Protein AF-A0A8J4VBP4-F1 (afdb_monomer)

Mean predicted aligned error: 12.18 Å

Nearest PDB structures (foldseek):
  6o6i-assembly1_A  TM=4.814E-01  e=1.645E+00  Rattus norvegicus
  7f6j-assembly1_C  TM=4.534E-01  e=3.653E+00  Homo sapiens
  7vw1-assembly1_B  TM=5.406E-01  e=9.171E+00  Escherichia coli

Secondary structure (DSSP, 8-state):
--------------------------PPPPPTTHHHHHHHHHHH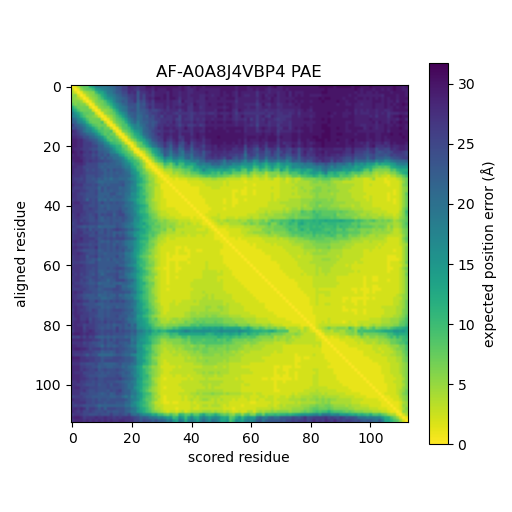HHS-TTTTHHHHHHHHHHHHHHHHHHHHHHHHHHHTTS---HHHHHHHHHHHHHHHHHHTSPPPPP---

Organism: NCBI:txid133409

Structure (mmCIF, N/CA/C/O backbone):
data_AF-A0A8J4VBP4-F1
#
_entry.id   AF-A0A8J4VBP4-F1
#
loop_
_atom_site.group_PDB
_atom_site.id
_atom_site.type_symbol
_atom_site.label_atom_id
_atom_site.label_alt_id
_atom_site.label_comp_id
_atom_site.label_asym_id
_atom_site.label_entity_id
_atom_site.label_seq_id
_atom_site.pdbx_PDB_ins_code
_atom_site.Cartn_x
_atom_site.Cartn_y
_atom_site.Cartn_z
_atom_site.occupancy
_atom_site.B_iso_or_equiv
_atom_site.auth_seq_id
_atom_site.auth_comp_id
_atom_site.auth_asym_id
_atom_site.auth_atom_id
_atom_site.pdbx_PDB_model_num
ATOM 1 N N . MET A 1 1 ? 46.579 0.559 23.872 1.00 40.12 1 MET A N 1
ATOM 2 C CA . MET A 1 1 ? 45.613 1.150 22.922 1.00 40.12 1 MET A CA 1
ATOM 3 C C . MET A 1 1 ? 44.616 0.046 22.598 1.00 40.12 1 MET A C 1
ATOM 5 O O . MET A 1 1 ? 45.032 -0.956 22.042 1.00 40.12 1 MET A O 1
ATOM 9 N N . SER A 1 2 ? 43.481 -0.012 23.304 1.00 39.66 2 SER A N 1
ATOM 10 C CA . SER A 1 2 ? 42.187 0.579 22.886 1.00 39.66 2 SER A CA 1
ATOM 11 C C . SER A 1 2 ? 41.708 -0.042 21.564 1.00 39.66 2 SER A C 1
ATOM 13 O O . SER A 1 2 ? 42.413 0.087 20.577 1.00 39.66 2 SER A O 1
ATOM 15 N N . GLY A 1 3 ? 40.566 -0.714 21.434 1.00 36.44 3 GLY A N 1
ATOM 16 C CA . GLY A 1 3 ? 39.429 -0.923 22.323 1.00 36.44 3 GLY A CA 1
ATOM 17 C C . GLY A 1 3 ? 38.464 -1.953 21.705 1.00 36.44 3 GLY A C 1
ATOM 18 O O . GLY A 1 3 ? 38.641 -2.404 20.579 1.00 36.44 3 GLY A O 1
ATOM 19 N N . THR A 1 4 ? 37.479 -2.340 22.504 1.00 47.00 4 THR A N 1
ATOM 20 C CA . THR A 1 4 ? 36.442 -3.372 22.335 1.00 47.00 4 THR A CA 1
ATOM 21 C C . THR A 1 4 ? 35.445 -3.154 21.195 1.00 47.00 4 THR A C 1
ATOM 23 O O . THR A 1 4 ? 35.091 -2.012 20.925 1.00 47.00 4 THR A O 1
ATOM 26 N N . LEU A 1 5 ? 34.835 -4.247 20.706 1.00 45.31 5 LEU A N 1
ATOM 27 C CA . LEU A 1 5 ? 33.385 -4.316 20.448 1.00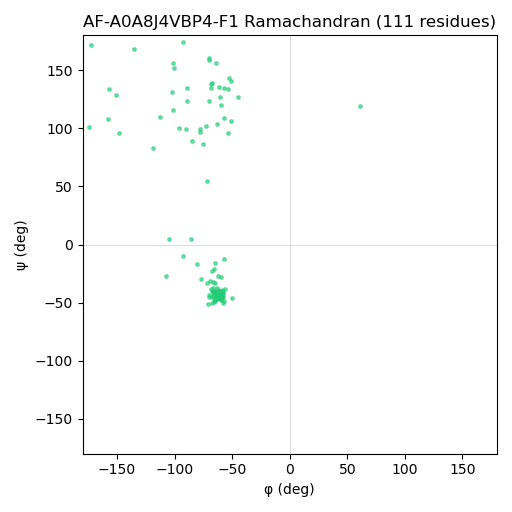 45.31 5 LEU A CA 1
ATOM 28 C C . LEU A 1 5 ? 32.882 -5.773 20.435 1.00 45.31 5 LEU A C 1
ATOM 30 O O . LEU A 1 5 ? 33.148 -6.549 19.522 1.00 45.31 5 LEU A O 1
ATOM 34 N N . ASN A 1 6 ? 32.142 -6.113 21.494 1.00 43.00 6 ASN A N 1
ATOM 35 C CA . ASN A 1 6 ? 31.252 -7.267 21.599 1.00 43.00 6 ASN A CA 1
ATOM 36 C C . ASN A 1 6 ? 30.049 -7.088 20.660 1.00 43.00 6 ASN A C 1
ATOM 38 O O . ASN A 1 6 ? 29.437 -6.023 20.641 1.00 43.00 6 ASN A O 1
ATOM 42 N N . THR A 1 7 ? 29.623 -8.152 19.983 1.00 43.28 7 THR A N 1
ATOM 43 C CA . THR A 1 7 ? 28.216 -8.357 19.601 1.00 43.28 7 THR A CA 1
ATOM 44 C C . THR A 1 7 ? 27.951 -9.857 19.590 1.00 43.28 7 THR A C 1
ATOM 46 O O . THR A 1 7 ? 28.254 -10.570 18.637 1.00 43.28 7 THR A O 1
ATOM 49 N N . THR A 1 8 ? 27.417 -10.346 20.704 1.00 41.50 8 THR A N 1
ATOM 50 C CA . THR A 1 8 ? 26.852 -11.684 20.849 1.00 41.50 8 THR A CA 1
ATOM 51 C C . THR A 1 8 ? 25.463 -11.706 20.212 1.00 41.50 8 THR A C 1
ATOM 53 O O . THR A 1 8 ? 24.479 -11.276 20.805 1.00 41.50 8 THR A O 1
ATOM 56 N N . GLY A 1 9 ? 25.370 -12.221 18.987 1.00 38.03 9 GLY A N 1
ATOM 57 C CA . GLY A 1 9 ? 24.105 -12.665 18.404 1.00 38.03 9 GLY A CA 1
ATOM 58 C C . GLY A 1 9 ? 23.815 -14.097 18.843 1.00 38.03 9 GLY A C 1
ATOM 59 O O . GLY A 1 9 ? 24.235 -15.040 18.179 1.00 38.03 9 GLY A O 1
ATOM 60 N N . ILE A 1 10 ? 23.127 -14.272 19.973 1.00 37.19 10 ILE A N 1
ATOM 61 C CA . ILE A 1 10 ? 22.644 -15.585 20.420 1.00 37.19 10 ILE A CA 1
ATOM 62 C C . ILE A 1 10 ? 21.384 -15.921 19.611 1.00 37.19 10 ILE A C 1
ATOM 64 O O . ILE A 1 10 ? 20.286 -15.497 19.961 1.00 37.19 10 ILE A O 1
ATOM 68 N N . TYR A 1 11 ? 21.529 -16.693 18.533 1.00 40.72 11 TYR A N 1
ATOM 69 C CA . TYR A 1 11 ? 20.415 -17.459 17.973 1.00 40.72 11 TYR A CA 1
ATOM 70 C C . TYR A 1 11 ? 20.410 -18.826 18.643 1.00 40.72 11 TYR A C 1
ATOM 72 O O . TYR A 1 11 ? 21.183 -19.718 18.300 1.00 40.72 11 TYR A O 1
ATOM 80 N N . ASN A 1 12 ? 19.543 -18.969 19.639 1.00 40.94 12 ASN A N 1
ATOM 81 C CA . ASN A 1 12 ? 19.318 -20.230 20.321 1.00 40.94 12 ASN A CA 1
ATOM 82 C C . ASN A 1 12 ? 18.529 -21.149 19.373 1.00 40.94 12 ASN A C 1
ATOM 84 O O . ASN A 1 12 ? 17.333 -20.960 19.171 1.00 40.94 12 ASN A O 1
ATOM 88 N N . SER A 1 13 ? 19.220 -22.093 18.736 1.00 42.09 13 SER A N 1
ATOM 89 C CA . SER A 1 13 ? 18.624 -23.119 1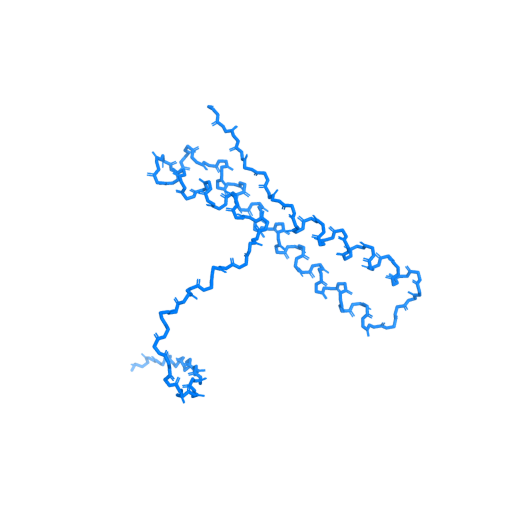7.875 1.00 42.09 13 SER A CA 1
ATOM 90 C C . SER A 1 13 ? 18.931 -24.483 18.472 1.00 42.09 13 SER A C 1
ATOM 92 O O . SER A 1 13 ? 19.886 -25.139 18.074 1.00 42.09 13 SER A O 1
ATOM 94 N N . ASN A 1 14 ? 18.121 -24.899 19.442 1.00 43.22 14 ASN A N 1
ATOM 95 C CA . ASN A 1 14 ? 18.055 -26.292 19.857 1.00 43.22 14 ASN A CA 1
ATOM 96 C C . ASN A 1 14 ? 16.685 -26.837 19.476 1.00 43.22 14 ASN A C 1
ATOM 98 O O . ASN A 1 14 ? 15.689 -26.451 20.076 1.00 43.22 14 ASN A O 1
ATOM 102 N N . SER A 1 15 ? 16.680 -27.720 18.479 1.00 37.03 15 SER A N 1
ATOM 103 C CA . SER A 1 15 ? 15.868 -28.938 18.449 1.00 37.03 15 SER A CA 1
ATOM 104 C C . SER A 1 15 ? 16.254 -29.750 17.213 1.00 37.03 15 SER A C 1
ATOM 106 O O . SER A 1 15 ? 15.833 -29.459 16.095 1.00 37.03 15 SER A O 1
ATOM 108 N N . SER A 1 16 ? 17.070 -30.779 17.437 1.00 47.34 16 SER A N 1
ATOM 109 C CA . SER A 1 16 ? 17.275 -31.889 16.509 1.00 47.34 16 SER A CA 1
ATOM 110 C C . SER A 1 16 ? 16.026 -32.761 16.459 1.00 47.34 16 SER A C 1
ATOM 112 O O . SER A 1 16 ? 15.671 -33.323 17.489 1.00 47.34 16 SER A O 1
ATOM 114 N N . VAL A 1 17 ? 15.447 -32.964 15.273 1.00 41.16 17 VAL A N 1
ATOM 115 C CA . VAL A 1 17 ? 14.946 -34.281 14.844 1.00 41.16 17 VAL A CA 1
ATOM 116 C C . VAL A 1 17 ? 15.030 -34.369 13.314 1.00 41.16 17 VAL A C 1
ATOM 118 O O . VAL A 1 17 ? 14.581 -33.469 12.609 1.00 41.16 17 VAL A O 1
ATOM 121 N N . ASN A 1 18 ? 15.652 -35.445 12.829 1.00 41.28 18 ASN A N 1
ATOM 122 C CA . ASN A 1 18 ? 15.760 -35.843 11.425 1.00 41.28 18 ASN A CA 1
ATOM 123 C C . ASN A 1 18 ? 14.385 -35.999 10.757 1.00 41.28 18 ASN A C 1
ATOM 125 O O . ASN A 1 18 ? 13.552 -36.721 11.295 1.00 41.28 18 ASN A O 1
ATOM 129 N N . ASP A 1 19 ? 14.219 -35.458 9.546 1.00 39.72 19 ASP A N 1
ATOM 130 C CA . ASP A 1 19 ? 13.529 -36.156 8.453 1.00 39.72 19 ASP A CA 1
ATOM 131 C C . ASP A 1 19 ? 13.969 -35.582 7.092 1.00 39.72 19 ASP A C 1
ATOM 133 O O . ASP A 1 19 ? 14.080 -34.366 6.915 1.00 39.72 19 ASP A O 1
ATOM 137 N N . GLY A 1 20 ? 14.279 -36.468 6.143 1.00 44.38 20 GLY A N 1
ATOM 138 C CA . GLY A 1 20 ? 14.893 -36.197 4.837 1.00 44.38 20 GLY A CA 1
ATOM 139 C C . GLY A 1 20 ? 13.976 -35.515 3.820 1.00 44.38 20 GLY A C 1
ATOM 140 O O . GLY A 1 20 ? 13.832 -35.984 2.694 1.00 44.38 20 GLY A O 1
ATOM 141 N N . SER A 1 21 ? 13.391 -34.380 4.184 1.00 48.19 21 SER A N 1
ATOM 142 C CA . SER A 1 21 ? 12.620 -33.531 3.283 1.00 48.19 21 SER A CA 1
ATOM 143 C C . SER A 1 21 ? 13.478 -32.342 2.865 1.00 48.19 21 SER A C 1
ATOM 145 O O . SER A 1 21 ? 13.845 -31.514 3.697 1.00 48.19 21 SER A O 1
ATOM 147 N N . THR A 1 22 ? 13.800 -32.224 1.574 1.00 53.78 22 THR A N 1
ATOM 148 C CA . THR A 1 22 ? 14.386 -30.996 1.013 1.00 53.78 22 THR A CA 1
ATOM 149 C C . THR A 1 22 ? 13.603 -29.799 1.557 1.00 53.78 22 THR A C 1
ATOM 151 O O . THR A 1 22 ? 12.371 -29.802 1.454 1.00 53.78 22 THR A O 1
ATOM 154 N N . PRO A 1 23 ? 14.249 -28.783 2.160 1.00 48.59 23 PRO A N 1
ATOM 155 C CA . PRO A 1 23 ? 13.522 -27.644 2.685 1.00 48.59 23 PRO A CA 1
ATOM 156 C C . 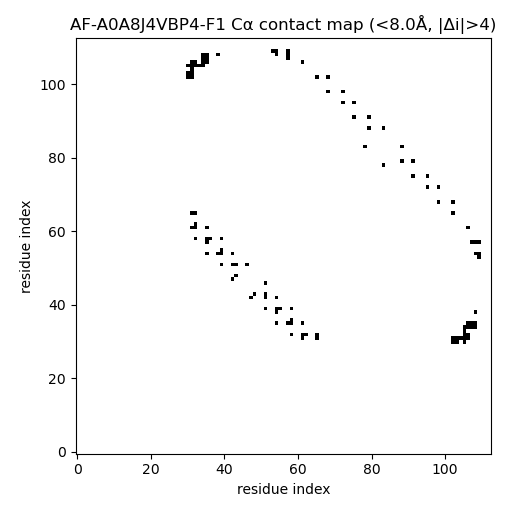PRO A 1 23 ? 12.846 -26.963 1.499 1.00 48.59 23 PRO A C 1
ATOM 158 O O . PRO A 1 23 ? 13.497 -26.269 0.715 1.00 48.59 23 PRO A O 1
ATOM 161 N N . LYS A 1 24 ? 11.530 -27.174 1.351 1.00 53.53 24 LYS A N 1
ATOM 162 C CA . LYS A 1 24 ? 10.658 -26.294 0.577 1.00 53.53 24 LYS A CA 1
ATOM 163 C C . LYS A 1 24 ? 10.907 -24.915 1.163 1.00 53.53 24 LYS A C 1
ATOM 165 O O . LYS A 1 24 ? 10.364 -24.588 2.217 1.00 53.53 24 LYS A O 1
ATOM 170 N N . ARG A 1 25 ? 11.797 -24.142 0.528 1.00 61.00 25 ARG A N 1
ATOM 171 C CA . ARG A 1 25 ? 12.005 -22.730 0.836 1.00 61.00 25 ARG A CA 1
ATOM 172 C C . ARG A 1 25 ? 10.611 -22.133 0.790 1.00 61.00 25 ARG A C 1
ATOM 174 O O . ARG A 1 25 ? 10.023 -22.070 -0.288 1.00 61.00 25 ARG A O 1
ATOM 181 N N . ARG A 1 26 ? 10.038 -21.822 1.956 1.00 65.88 26 ARG A N 1
ATOM 182 C CA . ARG A 1 26 ? 8.744 -21.152 2.028 1.00 65.88 26 ARG A CA 1
ATOM 183 C C . ARG A 1 26 ? 8.945 -19.873 1.235 1.00 65.88 26 ARG A C 1
ATOM 185 O O . ARG A 1 26 ? 9.743 -19.029 1.642 1.00 65.88 26 ARG A O 1
ATOM 192 N N . ALA A 1 27 ? 8.338 -19.796 0.052 1.00 61.97 27 ALA A N 1
ATOM 193 C CA . ALA A 1 27 ? 8.332 -18.552 -0.687 1.00 61.97 27 ALA A CA 1
ATOM 194 C C . ALA A 1 27 ? 7.774 -17.495 0.277 1.00 61.97 27 ALA A C 1
ATOM 196 O O . ALA A 1 27 ? 6.813 -17.801 0.993 1.00 61.97 27 ALA A O 1
ATOM 197 N N . PRO A 1 28 ? 8.409 -16.315 0.381 1.00 65.06 28 PRO A N 1
ATOM 198 C CA . PRO A 1 28 ? 7.863 -15.253 1.208 1.00 65.06 28 PRO A CA 1
ATOM 199 C C . PRO A 1 28 ? 6.409 -15.012 0.800 1.00 65.06 28 PRO A C 1
ATOM 201 O O . PRO A 1 28 ? 6.072 -15.144 -0.380 1.00 65.06 28 PRO A O 1
ATOM 204 N N . GLU A 1 29 ? 5.556 -14.721 1.783 1.00 74.19 29 GLU A N 1
ATOM 205 C CA . GLU A 1 29 ? 4.148 -14.434 1.521 1.00 74.19 29 GLU A CA 1
ATOM 206 C C . GLU A 1 29 ? 4.018 -13.367 0.439 1.00 74.19 29 GLU A C 1
ATOM 208 O O . GLU A 1 29 ? 4.797 -12.408 0.409 1.00 74.19 29 GLU A O 1
ATOM 213 N N . VAL A 1 30 ? 3.035 -13.555 -0.444 1.00 80.38 30 VAL A N 1
ATOM 214 C CA . VAL A 1 30 ? 2.797 -12.619 -1.538 1.00 80.38 30 VAL A CA 1
ATOM 215 C C . VAL A 1 30 ? 2.493 -11.250 -0.943 1.00 80.38 30 VAL A C 1
ATOM 217 O O . VAL A 1 30 ? 1.541 -11.080 -0.184 1.00 80.38 30 VAL A O 1
ATOM 220 N N . THR A 1 31 ? 3.318 -10.269 -1.285 1.00 89.44 31 THR A N 1
ATOM 221 C CA . THR A 1 31 ? 3.166 -8.887 -0.837 1.00 89.44 31 THR A CA 1
ATOM 222 C C . THR A 1 31 ? 2.545 -8.038 -1.938 1.00 89.44 31 THR A C 1
ATOM 224 O O . THR A 1 31 ? 2.721 -8.314 -3.126 1.00 89.44 31 THR A O 1
ATOM 227 N N . MET A 1 32 ? 1.898 -6.933 -1.554 1.00 94.31 32 MET A N 1
ATOM 228 C CA . MET A 1 32 ? 1.400 -5.926 -2.503 1.00 94.31 32 MET A CA 1
ATOM 229 C C . MET A 1 32 ? 2.488 -5.324 -3.411 1.00 94.31 32 MET A C 1
ATOM 231 O O . MET A 1 32 ? 2.164 -4.637 -4.371 1.00 94.31 32 MET A O 1
ATOM 235 N N . CYS A 1 33 ? 3.772 -5.543 -3.109 1.00 95.69 33 CYS A N 1
ATOM 236 C CA . CYS A 1 33 ? 4.900 -5.011 -3.873 1.00 95.69 33 CYS A CA 1
ATOM 237 C C . CYS A 1 33 ? 5.594 -6.052 -4.751 1.00 95.69 33 CYS A C 1
ATOM 239 O O . CYS A 1 33 ? 6.644 -5.747 -5.319 1.00 95.69 33 CYS A O 1
ATOM 241 N N . ASP A 1 34 ? 5.086 -7.282 -4.839 1.00 93.06 34 ASP A N 1
ATOM 242 C CA . ASP A 1 34 ? 5.820 -8.349 -5.515 1.00 93.06 34 ASP A CA 1
ATOM 243 C C . ASP A 1 34 ? 5.947 -8.137 -7.015 1.00 93.06 34 ASP A C 1
ATOM 245 O O . ASP A 1 34 ? 7.028 -8.371 -7.553 1.00 93.06 34 ASP A O 1
ATOM 249 N N . GLU A 1 35 ? 4.906 -7.650 -7.684 1.00 93.88 35 GLU A N 1
ATOM 250 C CA . GLU A 1 35 ? 4.972 -7.430 -9.130 1.00 93.88 35 GLU A CA 1
ATOM 251 C C . GLU A 1 35 ? 5.942 -6.302 -9.488 1.00 93.88 35 GLU A C 1
ATOM 253 O O . GLU A 1 35 ? 6.827 -6.488 -10.324 1.00 93.88 35 GLU A O 1
ATOM 258 N N . VAL A 1 36 ? 5.892 -5.172 -8.775 1.00 94.44 36 VAL A N 1
ATOM 259 C CA . VAL A 1 36 ? 6.849 -4.075 -8.993 1.00 94.44 36 VAL A CA 1
ATOM 260 C C . VAL A 1 36 ? 8.276 -4.464 -8.595 1.00 94.44 36 VAL A C 1
ATOM 262 O O . VAL A 1 36 ? 9.237 -4.065 -9.251 1.00 94.44 36 VAL A O 1
ATOM 265 N N . ARG A 1 37 ? 8.444 -5.321 -7.577 1.00 93.00 37 ARG A N 1
ATOM 266 C CA . ARG A 1 37 ? 9.749 -5.890 -7.213 1.00 93.00 37 ARG A CA 1
ATOM 267 C C . ARG A 1 37 ? 10.287 -6.783 -8.328 1.00 93.00 37 ARG A C 1
ATOM 269 O O . ARG A 1 37 ? 11.440 -6.613 -8.716 1.00 93.00 37 ARG A O 1
ATOM 276 N N . LYS A 1 38 ? 9.478 -7.699 -8.866 1.00 93.38 38 LYS A N 1
ATOM 277 C CA . LYS A 1 38 ? 9.871 -8.557 -9.996 1.00 93.38 38 LYS A CA 1
ATOM 278 C C . LYS A 1 38 ? 10.227 -7.720 -11.224 1.00 93.38 38 LYS A C 1
ATOM 280 O O . LYS A 1 38 ? 11.267 -7.965 -11.826 1.00 93.38 38 LYS A O 1
ATOM 285 N N . ALA A 1 39 ? 9.419 -6.713 -11.553 1.00 92.38 39 ALA A N 1
ATOM 286 C CA . ALA A 1 39 ? 9.690 -5.796 -12.657 1.00 92.38 39 ALA A CA 1
ATOM 287 C C . ALA A 1 39 ? 11.008 -5.035 -12.457 1.00 92.38 39 ALA A C 1
ATOM 289 O O . ALA A 1 39 ? 11.805 -4.940 -13.384 1.00 92.38 39 ALA A O 1
ATOM 290 N N . SER A 1 40 ? 11.280 -4.561 -11.235 1.00 92.62 40 SER A N 1
ATOM 291 C CA . SER A 1 40 ? 12.525 -3.850 -10.921 1.00 92.62 40 SER A CA 1
ATOM 292 C C . SER A 1 40 ? 13.766 -4.722 -11.106 1.00 92.62 40 SER A C 1
ATOM 294 O O . SER A 1 40 ? 14.770 -4.249 -11.631 1.00 92.62 40 SER A O 1
ATOM 296 N N . LEU A 1 41 ? 13.679 -6.004 -10.732 1.00 92.12 41 LEU A N 1
ATOM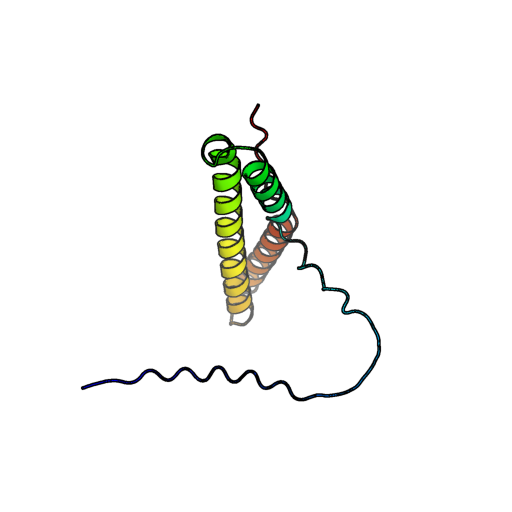 297 C CA . LEU A 1 41 ? 14.763 -6.967 -10.920 1.00 92.12 41 LEU A CA 1
ATOM 298 C C . LEU A 1 41 ? 14.983 -7.246 -12.408 1.00 92.12 41 LEU A C 1
ATOM 300 O O . LEU A 1 41 ? 16.095 -7.080 -12.892 1.00 92.12 41 LEU A O 1
ATOM 304 N N . ARG A 1 42 ? 13.911 -7.561 -13.146 1.00 92.50 42 ARG A N 1
ATOM 305 C CA . ARG A 1 42 ? 13.983 -7.827 -14.592 1.00 92.50 42 ARG A CA 1
ATOM 306 C C . ARG A 1 42 ? 14.534 -6.642 -15.380 1.00 92.50 42 ARG A C 1
ATOM 308 O O . ARG A 1 42 ? 15.340 -6.827 -16.287 1.00 92.50 42 ARG A O 1
ATOM 315 N N . CYS A 1 43 ? 14.112 -5.428 -15.029 1.00 91.06 43 CYS A N 1
ATOM 316 C CA . CYS A 1 43 ? 14.617 -4.229 -15.676 1.00 91.06 43 CYS A CA 1
ATOM 317 C C . CYS A 1 43 ? 16.106 -4.035 -15.371 1.00 91.06 43 CYS A C 1
ATOM 319 O O . CYS A 1 43 ? 16.887 -3.845 -16.294 1.00 91.06 43 CYS A O 1
ATOM 321 N N . GLY A 1 44 ? 16.521 -4.169 -14.106 1.00 91.00 44 GLY A N 1
ATOM 322 C CA . GLY A 1 44 ? 17.929 -4.030 -13.719 1.00 91.00 44 GLY A CA 1
ATOM 323 C C . GLY A 1 44 ? 18.861 -5.108 -14.288 1.00 91.00 44 GLY A C 1
ATOM 324 O O . GLY A 1 44 ? 20.064 -4.879 -14.360 1.00 91.00 44 GLY A O 1
ATOM 325 N N . GLU A 1 45 ? 18.325 -6.262 -14.691 1.00 92.25 45 GLU A N 1
ATOM 326 C CA . GLU A 1 45 ? 19.063 -7.307 -15.415 1.00 92.25 45 GLU A CA 1
ATOM 327 C C . GLU A 1 45 ? 19.263 -6.970 -16.901 1.00 92.25 45 GLU A C 1
ATOM 329 O O . GLU A 1 45 ? 20.247 -7.403 -17.495 1.00 92.25 45 GLU A O 1
ATOM 334 N N . SER A 1 46 ? 18.341 -6.209 -17.500 1.00 90.50 46 SER A N 1
ATOM 335 C CA . SER A 1 46 ? 18.279 -5.991 -18.955 1.00 90.50 46 SER A CA 1
ATOM 336 C C . SER A 1 46 ? 18.717 -4.590 -19.392 1.00 90.50 46 SER A C 1
ATOM 338 O O . SER A 1 46 ? 19.170 -4.414 -20.519 1.00 90.50 46 SER A O 1
ATOM 340 N N . PHE A 1 47 ? 18.580 -3.590 -18.520 1.00 90.56 47 PHE A N 1
ATOM 341 C CA . PHE A 1 47 ? 18.772 -2.177 -18.841 1.00 90.56 47 PHE A CA 1
ATOM 342 C C . PHE A 1 47 ? 19.590 -1.451 -17.772 1.00 90.56 47 PHE A C 1
ATOM 344 O O . PHE A 1 47 ? 19.839 -1.956 -16.673 1.00 90.56 47 PHE A O 1
ATOM 351 N N . SER A 1 48 ? 20.014 -0.226 -18.090 1.00 89.56 48 SER A N 1
ATOM 352 C CA . SER A 1 48 ? 20.729 0.606 -17.132 1.00 89.56 48 SER A CA 1
ATOM 353 C C . SER A 1 48 ? 19.797 1.083 -16.014 1.00 89.56 48 SER A C 1
ATOM 355 O O . SER A 1 48 ? 18.573 1.147 -16.152 1.00 89.56 48 SER A O 1
ATOM 357 N N . LYS A 1 49 ? 20.379 1.507 -14.885 1.00 86.00 49 LYS A N 1
ATOM 358 C CA . LYS A 1 49 ? 19.581 2.059 -13.782 1.00 86.00 49 LYS A CA 1
ATOM 359 C C . LYS A 1 49 ? 18.766 3.293 -14.179 1.00 86.00 49 LYS A C 1
ATOM 361 O O . LYS A 1 49 ? 17.750 3.559 -13.543 1.00 86.00 49 LYS A O 1
ATOM 366 N N . HIS A 1 50 ? 19.237 4.045 -15.172 1.00 90.19 50 HIS A N 1
ATOM 367 C CA . HIS A 1 50 ? 18.561 5.242 -15.653 1.00 90.19 50 HIS A CA 1
ATOM 368 C C . HIS A 1 50 ? 17.264 4.880 -16.385 1.00 90.19 50 HIS A C 1
ATOM 370 O O . HIS A 1 50 ? 16.227 5.481 -16.119 1.00 90.19 50 HIS A O 1
ATOM 376 N N . ASP A 1 51 ? 17.302 3.849 -17.224 1.00 88.56 51 ASP A N 1
ATOM 377 C CA . ASP A 1 51 ? 16.144 3.393 -18.005 1.00 88.56 51 ASP A CA 1
ATOM 378 C C . ASP A 1 51 ? 15.081 2.755 -17.096 1.00 88.56 51 ASP A C 1
ATOM 380 O O . ASP A 1 51 ? 13.882 2.899 -17.302 1.00 88.56 51 ASP A O 1
ATOM 384 N N . CYS A 1 52 ? 15.514 2.125 -16.002 1.00 92.12 52 CYS A N 1
ATOM 385 C CA . CYS A 1 52 ? 14.630 1.511 -15.010 1.00 92.12 52 CYS A CA 1
ATOM 386 C C . CYS A 1 52 ? 14.113 2.466 -13.928 1.00 92.12 52 CYS A C 1
ATOM 388 O O . CYS A 1 52 ? 13.455 2.012 -12.983 1.00 92.12 52 CYS A O 1
ATOM 390 N N . LYS A 1 53 ? 14.420 3.769 -14.016 1.00 93.00 53 LYS A N 1
ATOM 391 C CA . LYS A 1 53 ? 14.173 4.744 -12.942 1.00 93.00 53 LYS A CA 1
ATOM 392 C C . LYS A 1 53 ? 12.744 4.681 -12.413 1.00 93.00 53 LYS A C 1
ATOM 394 O O . LYS A 1 53 ? 12.536 4.617 -11.206 1.00 93.00 53 LYS A O 1
ATOM 399 N N . LEU A 1 54 ? 11.757 4.630 -13.299 1.00 93.19 54 LEU A N 1
ATOM 400 C CA . LEU A 1 54 ? 10.353 4.678 -12.893 1.00 93.19 54 LEU A CA 1
ATOM 401 C C . LEU A 1 54 ? 9.878 3.403 -12.216 1.00 93.19 54 LEU A C 1
ATOM 403 O O . LEU A 1 54 ? 9.079 3.462 -11.282 1.00 93.19 54 LEU A O 1
ATOM 407 N N . ILE A 1 55 ? 10.415 2.256 -12.624 1.00 94.00 55 ILE A N 1
ATOM 408 C CA . ILE A 1 55 ? 10.139 0.985 -11.959 1.00 94.00 55 ILE A CA 1
ATOM 409 C C . ILE A 1 55 ? 10.774 0.986 -10.559 1.00 94.00 55 ILE A C 1
ATOM 411 O O . ILE A 1 55 ? 10.148 0.527 -9.601 1.00 94.00 55 ILE A O 1
ATOM 415 N N . PHE A 1 56 ? 11.974 1.553 -10.395 1.00 93.75 56 PHE A N 1
ATOM 416 C CA . PHE A 1 56 ? 12.596 1.715 -9.075 1.00 93.75 56 PHE A CA 1
ATOM 417 C C . PHE A 1 56 ? 11.851 2.704 -8.178 1.00 93.75 56 PHE A C 1
ATOM 419 O O . PHE A 1 56 ? 11.653 2.428 -6.989 1.00 93.75 56 PHE A O 1
ATOM 426 N N . ASP A 1 57 ? 11.382 3.816 -8.737 1.00 94.62 57 ASP A N 1
ATOM 427 C CA . ASP A 1 57 ? 10.563 4.788 -8.018 1.00 94.62 57 ASP A CA 1
ATOM 428 C C . ASP A 1 57 ? 9.238 4.153 -7.576 1.00 94.62 57 ASP A C 1
ATOM 430 O O . ASP A 1 57 ? 8.832 4.303 -6.422 1.00 94.62 57 ASP A O 1
ATOM 434 N N . ALA A 1 58 ? 8.587 3.376 -8.446 1.00 95.12 58 ALA A N 1
ATOM 435 C CA . ALA A 1 58 ? 7.375 2.634 -8.110 1.00 95.12 58 ALA A CA 1
ATOM 436 C C . ALA A 1 58 ? 7.627 1.573 -7.026 1.00 95.12 58 ALA A C 1
ATOM 438 O O . ALA A 1 58 ? 6.850 1.469 -6.075 1.00 95.12 58 ALA A O 1
ATOM 439 N N . ALA A 1 59 ? 8.737 0.832 -7.100 1.00 94.62 59 ALA A N 1
ATOM 440 C CA . ALA A 1 59 ? 9.110 -0.140 -6.073 1.00 94.62 59 ALA A CA 1
ATOM 441 C C . ALA A 1 59 ? 9.338 0.533 -4.710 1.00 94.62 59 ALA A C 1
ATOM 443 O O . ALA A 1 59 ? 8.904 0.014 -3.677 1.00 94.62 59 ALA A O 1
ATOM 444 N N . THR A 1 60 ? 9.974 1.705 -4.7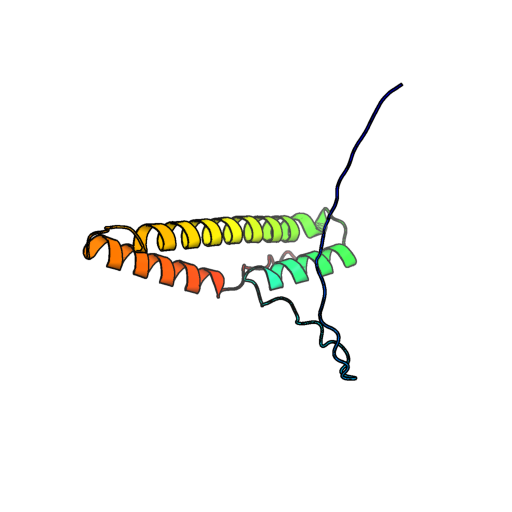05 1.00 95.31 60 THR A N 1
ATOM 445 C CA . THR A 1 60 ? 10.203 2.506 -3.495 1.00 95.31 60 THR A CA 1
ATOM 446 C C . THR A 1 60 ? 8.885 3.012 -2.918 1.00 95.31 60 THR A C 1
ATOM 448 O O . THR A 1 60 ? 8.607 2.787 -1.739 1.00 95.31 60 THR A O 1
ATOM 451 N N . LYS A 1 61 ? 8.022 3.605 -3.753 1.00 96.31 61 LYS A N 1
ATOM 452 C CA . LYS A 1 61 ? 6.689 4.075 -3.347 1.00 96.31 61 LYS A CA 1
ATOM 453 C C . LYS A 1 61 ? 5.833 2.946 -2.781 1.00 96.31 61 LYS A C 1
ATOM 455 O O . LYS A 1 61 ? 5.173 3.150 -1.762 1.00 96.31 61 LYS A O 1
ATOM 460 N N . CYS A 1 62 ? 5.882 1.757 -3.381 1.00 96.44 62 CYS A N 1
ATOM 461 C CA . CYS A 1 62 ? 5.169 0.600 -2.856 1.00 96.44 62 CYS A CA 1
ATOM 462 C C . CYS A 1 62 ? 5.637 0.228 -1.447 1.00 96.44 62 CYS A C 1
ATOM 464 O O . CYS A 1 62 ? 4.810 0.047 -0.556 1.00 96.44 62 CYS A O 1
ATOM 466 N N . ARG A 1 63 ? 6.957 0.160 -1.214 1.00 94.50 63 ARG A N 1
ATOM 467 C CA . ARG A 1 63 ? 7.505 -0.145 0.119 1.00 94.50 63 ARG A CA 1
ATOM 468 C C . ARG A 1 63 ? 7.066 0.888 1.149 1.00 94.50 63 ARG A C 1
ATOM 470 O O . ARG A 1 63 ? 6.592 0.505 2.210 1.00 94.50 63 ARG A O 1
ATOM 477 N N . THR A 1 64 ? 7.168 2.176 0.820 1.00 96.50 64 THR A N 1
ATOM 478 C CA . THR A 1 64 ? 6.727 3.256 1.711 1.00 96.50 64 THR A CA 1
ATOM 479 C C . THR A 1 64 ? 5.238 3.155 2.032 1.00 96.50 64 THR A C 1
ATOM 481 O O . THR A 1 64 ? 4.857 3.312 3.189 1.00 96.50 64 THR A O 1
ATOM 484 N N . LEU A 1 65 ? 4.391 2.876 1.037 1.00 96.12 65 LEU A N 1
ATOM 485 C CA . LEU A 1 65 ? 2.956 2.691 1.252 1.00 96.12 65 LEU A CA 1
ATOM 486 C C . LEU A 1 65 ? 2.680 1.485 2.154 1.00 96.12 65 LEU A C 1
A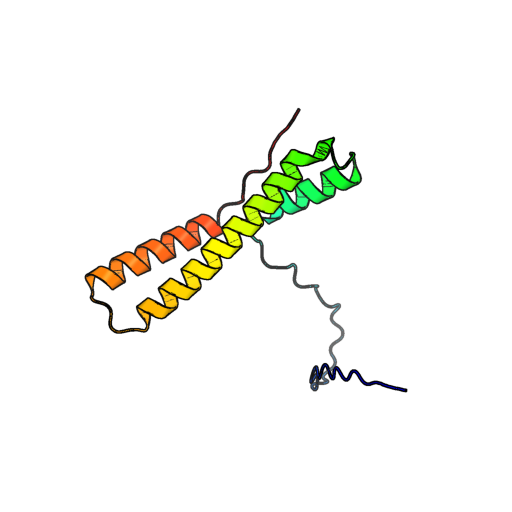TOM 488 O O . LEU A 1 65 ? 1.926 1.610 3.114 1.00 96.12 65 LEU A O 1
ATOM 492 N N . LYS A 1 66 ? 3.323 0.345 1.886 1.00 95.00 66 LYS A N 1
ATOM 493 C CA . LYS A 1 66 ? 3.181 -0.862 2.701 1.00 95.00 66 LYS A CA 1
ATOM 494 C C . LYS A 1 66 ? 3.545 -0.589 4.162 1.00 95.00 66 LYS A C 1
ATOM 496 O O . LYS A 1 66 ? 2.755 -0.913 5.039 1.00 95.00 66 LYS A O 1
ATOM 501 N N . THR A 1 67 ? 4.689 0.048 4.417 1.00 95.69 67 THR A N 1
ATOM 502 C CA . THR A 1 67 ? 5.118 0.397 5.780 1.00 95.69 67 THR A CA 1
ATOM 503 C C . THR A 1 67 ? 4.089 1.280 6.483 1.00 95.69 67 THR A C 1
ATOM 505 O O . THR A 1 67 ? 3.712 0.977 7.608 1.00 95.69 67 THR A O 1
ATOM 508 N N . LYS A 1 68 ? 3.564 2.311 5.806 1.00 96.94 68 LYS A N 1
ATOM 509 C CA . LYS A 1 68 ? 2.518 3.177 6.375 1.00 96.94 68 LYS A CA 1
ATOM 510 C C . LYS A 1 68 ? 1.253 2.397 6.735 1.00 96.94 68 LYS A C 1
ATOM 512 O O . LYS A 1 68 ? 0.698 2.603 7.807 1.00 96.94 68 LYS A O 1
ATOM 517 N N . LEU A 1 69 ? 0.812 1.494 5.859 1.00 96.69 69 LEU A N 1
ATOM 518 C CA . LEU A 1 69 ? -0.358 0.649 6.109 1.00 96.69 69 LEU A CA 1
ATOM 519 C C . LEU A 1 69 ? -0.120 -0.338 7.263 1.00 96.69 69 LEU A C 1
ATOM 521 O O . LEU A 1 69 ? -1.032 -0.579 8.048 1.00 96.69 69 LEU A O 1
ATOM 525 N N . ASP A 1 70 ? 1.089 -0.890 7.386 1.00 95.75 70 ASP A N 1
ATOM 526 C CA . ASP A 1 70 ? 1.472 -1.784 8.484 1.00 95.75 70 ASP A CA 1
ATOM 527 C C . ASP A 1 70 ? 1.504 -1.033 9.833 1.00 95.75 70 ASP A C 1
ATOM 529 O O . ASP A 1 70 ? 0.962 -1.519 10.828 1.00 95.75 70 ASP A O 1
ATOM 533 N N . GLU A 1 71 ? 2.082 0.171 9.870 1.00 96.88 71 GLU A N 1
ATOM 534 C CA . GLU A 1 71 ? 2.106 1.047 11.052 1.00 96.88 71 GLU A CA 1
ATOM 535 C C . GLU A 1 71 ? 0.697 1.487 11.470 1.00 96.88 71 GLU A C 1
ATOM 537 O O . GLU A 1 71 ? 0.349 1.456 12.657 1.00 96.88 71 GLU A O 1
ATOM 542 N N . GLU A 1 72 ? -0.140 1.852 10.498 1.00 97.00 72 GLU A N 1
ATOM 543 C CA . GLU A 1 72 ? -1.535 2.216 10.731 1.00 97.00 72 GLU A CA 1
ATOM 544 C C . GLU A 1 72 ? -2.338 1.017 11.261 1.00 97.00 72 GLU A C 1
ATOM 546 O O . GLU A 1 72 ? -3.058 1.145 12.251 1.00 97.00 72 GLU A O 1
ATOM 551 N N . GLU A 1 73 ? -2.161 -0.176 10.683 1.00 96.56 73 GLU A N 1
ATOM 552 C CA . GLU A 1 73 ? -2.805 -1.410 11.146 1.00 96.56 73 GLU A CA 1
ATOM 553 C C . GLU A 1 73 ? -2.441 -1.731 12.604 1.00 96.56 73 GLU A C 1
ATOM 555 O O . GLU A 1 73 ? -3.317 -2.075 13.405 1.00 96.56 73 GLU A O 1
ATOM 560 N N . VAL A 1 74 ? -1.162 -1.605 12.972 1.00 97.06 74 VAL A N 1
ATOM 561 C CA . VAL A 1 74 ? -0.696 -1.798 14.356 1.00 97.06 74 VAL A CA 1
ATOM 562 C C . VAL A 1 74 ? -1.328 -0.770 15.294 1.00 97.06 74 VAL A C 1
ATOM 564 O O . VAL A 1 74 ? -1.794 -1.129 16.379 1.00 97.06 74 VAL A O 1
ATOM 567 N N . THR A 1 75 ? -1.385 0.489 14.864 1.00 96.44 75 THR A N 1
ATOM 568 C CA . THR A 1 75 ? -1.953 1.601 15.634 1.00 96.44 75 THR A CA 1
ATOM 569 C C . THR A 1 75 ? -3.448 1.403 15.877 1.00 96.44 75 THR A C 1
ATOM 571 O O . THR A 1 75 ? -3.905 1.473 17.017 1.00 96.44 75 THR A O 1
ATOM 574 N N . ILE A 1 76 ? -4.215 1.045 14.845 1.00 95.81 76 ILE A N 1
ATOM 575 C CA . ILE A 1 76 ? -5.650 0.772 14.979 1.00 95.81 76 ILE A CA 1
ATOM 576 C C . ILE A 1 76 ? -5.900 -0.433 15.893 1.00 95.81 76 ILE A C 1
ATOM 578 O O . ILE A 1 76 ? -6.742 -0.367 16.788 1.00 95.81 76 ILE A O 1
ATOM 582 N N . LYS A 1 77 ? -5.135 -1.523 15.740 1.00 95.38 77 LYS A N 1
ATOM 583 C CA . LYS A 1 77 ? -5.225 -2.690 16.639 1.00 95.38 77 LYS A CA 1
ATOM 584 C C . LYS A 1 77 ? -4.866 -2.355 18.086 1.00 95.38 77 LYS A C 1
ATOM 586 O O . LYS A 1 77 ? -5.287 -3.068 18.996 1.00 95.38 77 LYS A O 1
ATOM 591 N N . LYS A 1 78 ? -4.039 -1.335 18.326 1.00 95.31 78 LYS A N 1
ATOM 592 C CA . LYS A 1 78 ? -3.773 -0.828 19.674 1.00 95.31 78 LYS A CA 1
ATOM 593 C C . LYS A 1 78 ? -5.001 -0.094 20.215 1.00 95.31 78 LYS A C 1
ATOM 595 O O . LYS A 1 78 ? -5.480 -0.488 21.270 1.00 95.31 78 LYS A O 1
ATOM 600 N N . TYR A 1 79 ? -5.561 0.858 19.469 1.00 94.00 79 TYR A N 1
ATOM 601 C CA . TYR A 1 79 ? -6.759 1.595 19.893 1.00 94.00 79 TYR A CA 1
ATOM 602 C C . TYR A 1 79 ? -7.968 0.689 20.144 1.00 94.00 79 TYR A C 1
ATOM 604 O O . TYR A 1 79 ? -8.670 0.867 21.129 1.00 94.00 79 TYR A O 1
ATOM 612 N N . LEU A 1 80 ? -8.171 -0.344 19.323 1.00 93.19 80 LEU A N 1
ATOM 613 C CA . LEU A 1 80 ? -9.246 -1.324 19.530 1.00 93.19 80 LEU A CA 1
ATOM 614 C C . LEU A 1 80 ? -9.099 -2.164 20.813 1.00 93.19 80 LEU A C 1
ATOM 616 O O . LEU A 1 80 ? -10.057 -2.819 21.214 1.00 93.19 80 LEU A O 1
ATOM 620 N N . ARG A 1 81 ? -7.913 -2.186 21.436 1.00 92.81 81 ARG A N 1
ATOM 621 C CA . ARG A 1 81 ? -7.669 -2.837 22.735 1.00 92.81 81 ARG A CA 1
ATOM 622 C C . ARG A 1 81 ? -7.838 -1.885 23.922 1.00 92.81 81 ARG A C 1
ATOM 624 O O . ARG A 1 81 ? -7.812 -2.343 25.060 1.00 92.81 81 ARG A O 1
ATOM 631 N N . GLU A 1 82 ? -7.970 -0.587 23.667 1.00 91.69 82 GLU A N 1
ATOM 632 C CA . GLU A 1 82 ? -8.207 0.441 24.679 1.00 91.69 82 GLU A CA 1
ATOM 633 C C . GLU A 1 82 ? -9.720 0.693 24.843 1.00 91.69 82 GLU A C 1
ATOM 635 O O . GLU A 1 82 ? -10.545 0.142 24.112 1.00 91.69 82 GLU A O 1
ATOM 640 N N . ASN A 1 83 ? -10.103 1.522 25.819 1.00 86.94 83 ASN A N 1
ATOM 641 C CA . ASN A 1 83 ? -11.501 1.912 26.015 1.00 86.94 83 ASN A CA 1
ATOM 642 C C . ASN A 1 83 ? -11.918 2.939 24.951 1.00 86.94 83 ASN A C 1
ATOM 644 O O . ASN A 1 83 ? -11.820 4.146 25.167 1.00 86.94 83 ASN A O 1
ATOM 648 N N . VAL A 1 84 ? -12.366 2.443 23.799 1.00 91.94 84 VAL A N 1
ATOM 649 C CA . VAL A 1 84 ? -12.963 3.233 22.713 1.00 91.94 84 VAL A CA 1
ATOM 650 C C . VAL A 1 84 ? -14.487 3.131 22.743 1.00 91.94 84 VAL A C 1
ATOM 652 O O . VAL A 1 84 ? -15.043 2.127 23.184 1.00 91.94 84 VAL A O 1
ATOM 655 N N . THR A 1 85 ? -15.178 4.165 22.265 1.00 94.19 85 THR A N 1
ATOM 656 C CA . THR A 1 85 ? -16.643 4.130 22.132 1.00 94.19 85 THR A CA 1
ATOM 657 C C . THR A 1 85 ? -17.072 3.172 21.018 1.00 94.19 85 THR A C 1
ATOM 659 O O . THR A 1 85 ? -16.307 2.903 20.089 1.00 94.19 85 THR A O 1
ATOM 662 N N . ASP A 1 86 ? -18.321 2.702 21.047 1.00 92.50 86 ASP A N 1
ATOM 663 C CA . ASP A 1 86 ? -18.853 1.811 20.002 1.00 92.50 86 ASP A CA 1
ATOM 664 C C . ASP A 1 86 ? -18.745 2.428 18.599 1.00 92.50 86 ASP A C 1
ATOM 666 O O . ASP A 1 86 ? -18.383 1.758 17.631 1.00 92.50 86 ASP A O 1
ATOM 670 N N . GLN A 1 87 ? -18.972 3.739 18.485 1.00 93.31 87 GLN A N 1
ATOM 671 C CA . GLN A 1 87 ? -18.835 4.458 17.219 1.00 93.31 87 GLN A CA 1
ATOM 672 C C . GLN A 1 87 ? -17.375 4.509 16.733 1.00 93.31 87 GLN A C 1
ATOM 674 O O . GLN A 1 87 ? -17.103 4.338 15.539 1.00 93.31 87 GLN A O 1
ATOM 679 N N . GLN A 1 88 ? -16.418 4.710 17.646 1.00 93.88 88 GLN A N 1
ATOM 680 C CA . GLN A 1 88 ? -14.990 4.660 17.321 1.00 93.88 88 GLN A CA 1
ATOM 681 C C . GLN A 1 88 ? -14.580 3.253 16.886 1.00 93.88 88 GLN A C 1
ATOM 683 O O . GLN A 1 88 ? -13.855 3.109 15.904 1.00 93.88 88 GLN A O 1
ATOM 688 N N . LYS A 1 89 ? -15.095 2.218 17.556 1.00 94.88 89 LYS A N 1
ATOM 689 C CA . LYS A 1 89 ? -14.835 0.820 17.214 1.00 94.88 89 LYS A CA 1
ATOM 690 C C . LYS A 1 89 ? -15.257 0.494 15.780 1.00 94.88 89 LYS A C 1
ATOM 692 O O . LYS A 1 89 ? -14.429 0.006 15.016 1.00 94.88 89 LYS A O 1
ATOM 697 N N . VAL A 1 90 ? -16.483 0.847 15.382 1.00 96.00 90 VAL A N 1
ATOM 698 C CA . VAL A 1 90 ? -16.976 0.637 14.004 1.00 96.00 90 VAL A CA 1
ATOM 699 C C . VAL A 1 90 ? -16.087 1.347 12.977 1.00 96.00 90 VAL A C 1
ATOM 701 O O . VAL A 1 90 ? -15.739 0.775 11.942 1.00 96.00 90 VAL A O 1
ATOM 704 N N . THR A 1 91 ? -15.674 2.581 13.273 1.00 96.50 91 THR A N 1
ATOM 705 C CA . THR A 1 91 ? -14.807 3.372 12.384 1.00 96.50 91 THR A CA 1
ATOM 706 C C . THR A 1 91 ? -13.431 2.717 12.216 1.00 96.50 91 THR A C 1
ATOM 708 O O . THR A 1 91 ? -12.940 2.556 11.098 1.00 96.50 91 THR A O 1
ATOM 711 N N . LEU A 1 92 ? -12.825 2.285 13.322 1.00 96.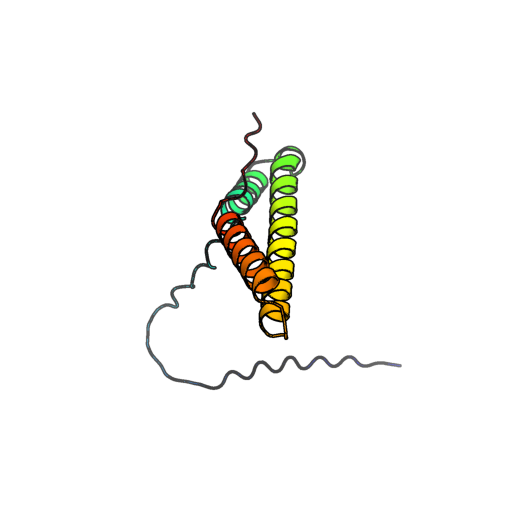69 92 LEU A N 1
ATOM 712 C CA . LEU A 1 92 ? -11.522 1.620 13.348 1.00 96.69 92 LEU A CA 1
ATOM 713 C C . LEU A 1 92 ? -11.557 0.251 12.644 1.00 96.69 92 LEU A C 1
ATOM 715 O O . LEU A 1 92 ? -10.651 -0.076 11.878 1.00 96.69 92 LEU A O 1
ATOM 719 N N . GLU A 1 93 ? -12.614 -0.537 12.847 1.00 96.06 93 GLU A N 1
ATOM 720 C CA . GLU A 1 93 ? -12.815 -1.819 12.159 1.00 96.06 93 GLU A CA 1
ATOM 721 C C . GLU A 1 93 ? -13.018 -1.639 10.649 1.00 96.06 93 GLU A C 1
ATOM 723 O O . GLU A 1 93 ? -12.439 -2.384 9.851 1.00 96.06 93 GLU A O 1
ATOM 728 N N . THR A 1 94 ? -13.765 -0.607 10.246 1.00 97.62 94 THR A N 1
ATOM 729 C CA . THR A 1 94 ? -13.932 -0.236 8.833 1.00 97.62 94 THR A CA 1
ATOM 730 C C . THR A 1 94 ? -12.582 0.097 8.208 1.00 97.62 94 THR A C 1
ATOM 732 O O . THR A 1 94 ? -12.220 -0.467 7.172 1.00 97.62 94 THR A O 1
ATOM 735 N N . ARG A 1 95 ? -11.776 0.926 8.882 1.00 97.31 95 ARG A N 1
ATOM 736 C CA . ARG A 1 95 ? -10.447 1.297 8.396 1.00 97.31 95 ARG A CA 1
ATOM 737 C C . ARG A 1 95 ? -9.493 0.101 8.307 1.00 97.31 95 ARG A C 1
ATOM 739 O O . ARG A 1 95 ? -8.746 -0.014 7.337 1.00 97.31 95 ARG A O 1
ATOM 746 N N . LEU A 1 96 ? -9.548 -0.839 9.253 1.00 96.94 96 LEU A N 1
ATOM 747 C CA . LEU A 1 96 ? -8.791 -2.095 9.153 1.00 96.94 96 LEU A CA 1
ATOM 748 C C . LEU A 1 96 ? -9.175 -2.911 7.918 1.00 96.94 96 LEU A C 1
ATOM 750 O O . LEU A 1 96 ? -8.301 -3.503 7.281 1.00 96.94 96 LEU A O 1
ATOM 754 N N . ASN A 1 97 ? -10.462 -2.961 7.576 1.00 97.06 97 ASN A N 1
ATOM 755 C CA . ASN A 1 97 ? -10.917 -3.658 6.378 1.00 97.06 97 ASN A CA 1
ATOM 756 C C . ASN A 1 97 ? -10.390 -2.977 5.104 1.00 97.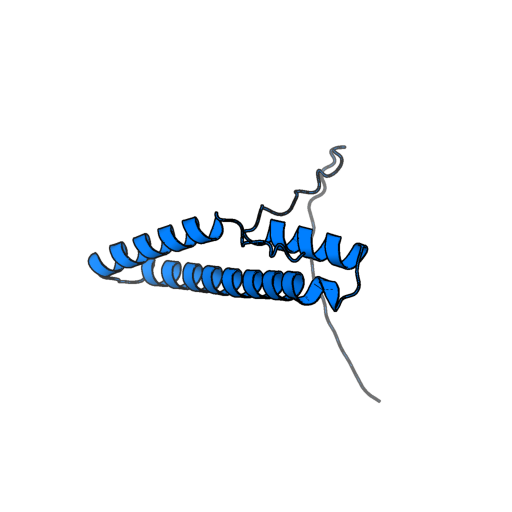06 97 ASN A C 1
ATOM 758 O O . ASN A 1 97 ? -9.870 -3.653 4.218 1.00 97.06 97 ASN A O 1
ATOM 762 N N . GLU A 1 98 ? -10.421 -1.644 5.042 1.00 97.31 98 GLU A N 1
ATOM 763 C CA . GLU A 1 98 ? -9.824 -0.885 3.935 1.00 97.31 98 GLU A CA 1
ATOM 764 C C . GLU A 1 98 ? -8.325 -1.165 3.782 1.00 97.31 98 GLU A C 1
ATOM 766 O O . GLU A 1 98 ? -7.858 -1.413 2.670 1.00 97.31 98 GLU A O 1
ATOM 771 N N . ILE A 1 99 ? -7.566 -1.170 4.885 1.00 96.19 99 ILE A N 1
ATOM 772 C CA . ILE A 1 99 ? -6.130 -1.482 4.869 1.00 96.19 99 ILE A CA 1
ATOM 773 C C . ILE A 1 99 ? -5.893 -2.895 4.324 1.00 96.19 99 ILE A C 1
ATOM 775 O O . ILE A 1 99 ? -5.025 -3.089 3.471 1.00 96.19 99 ILE A O 1
ATOM 779 N N . ARG A 1 100 ? -6.688 -3.884 4.753 1.00 94.75 100 ARG A N 1
ATOM 780 C CA . ARG A 1 100 ? -6.601 -5.260 4.233 1.00 94.75 100 ARG A CA 1
ATOM 781 C C . ARG A 1 100 ? -6.872 -5.319 2.732 1.00 94.75 100 ARG A C 1
ATOM 783 O O . ARG A 1 100 ? -6.106 -5.951 2.011 1.00 94.75 100 ARG A O 1
ATOM 790 N N . GLN A 1 101 ? -7.906 -4.625 2.257 1.00 95.12 101 GLN A N 1
ATOM 791 C CA . GLN A 1 101 ? -8.230 -4.550 0.829 1.00 95.12 101 GLN A CA 1
ATOM 792 C C . GLN A 1 101 ? -7.152 -3.829 0.011 1.00 95.12 101 GLN A C 1
ATOM 794 O O . GLN A 1 101 ? -6.926 -4.168 -1.150 1.00 95.12 101 GLN A O 1
ATOM 799 N N . GLN A 1 102 ? -6.482 -2.827 0.583 1.00 94.38 102 GLN A N 1
ATOM 800 C CA . GLN A 1 102 ? -5.357 -2.160 -0.073 1.00 94.38 102 GLN A CA 1
ATOM 801 C C . GLN A 1 102 ? -4.138 -3.083 -0.155 1.00 94.38 102 GLN A C 1
ATOM 803 O O . GLN A 1 102 ? -3.544 -3.211 -1.222 1.00 94.38 102 GLN A O 1
ATOM 808 N N . LYS A 1 103 ? -3.809 -3.786 0.935 1.00 93.38 103 LYS A N 1
ATOM 809 C CA . LYS A 1 103 ? -2.686 -4.738 0.995 1.00 93.38 103 LYS A CA 1
ATOM 810 C C . LYS A 1 103 ? -2.899 -5.987 0.137 1.00 93.38 103 LYS A C 1
ATOM 812 O O . LYS A 1 103 ? -1.920 -6.625 -0.240 1.00 93.38 103 LYS A O 1
ATOM 817 N N . SER A 1 104 ? -4.143 -6.342 -0.190 1.00 92.62 104 SER A N 1
ATOM 818 C CA . SER A 1 104 ? -4.438 -7.449 -1.108 1.00 92.62 104 SER A CA 1
ATOM 819 C C . SER A 1 104 ? -4.298 -7.071 -2.585 1.00 92.62 104 SER A C 1
ATOM 821 O O . SER A 1 104 ? -4.247 -7.956 -3.437 1.00 92.62 104 SER A O 1
ATOM 823 N N . LYS A 1 105 ? -4.268 -5.775 -2.918 1.00 93.88 105 LYS A N 1
ATOM 824 C CA . LYS A 1 105 ? -4.121 -5.296 -4.298 1.00 93.88 105 LYS A CA 1
ATOM 825 C C . LYS A 1 105 ? -2.641 -5.129 -4.632 1.00 93.88 105 LYS A C 1
ATOM 827 O O . LYS A 1 105 ? -1.886 -4.555 -3.852 1.00 93.88 105 LYS A O 1
ATOM 832 N N . GLN A 1 106 ? -2.230 -5.611 -5.802 1.00 94.06 106 GLN A N 1
ATOM 833 C CA . GLN A 1 106 ? -0.871 -5.392 -6.294 1.00 94.06 106 GLN A CA 1
ATOM 834 C C . GLN A 1 106 ? -0.658 -3.917 -6.633 1.00 94.06 106 GLN A C 1
ATOM 836 O O . GLN A 1 106 ? -1.520 -3.270 -7.231 1.00 94.06 106 GLN A O 1
ATOM 841 N N . TYR A 1 107 ? 0.504 -3.394 -6.255 1.00 95.00 107 TYR A N 1
ATOM 842 C CA . TYR A 1 107 ? 0.924 -2.054 -6.628 1.00 95.00 107 TYR A CA 1
ATOM 843 C C . TYR A 1 107 ? 1.194 -2.007 -8.136 1.00 95.00 107 TYR A C 1
ATOM 845 O O . TYR A 1 107 ? 1.838 -2.921 -8.662 1.00 95.00 107 TYR A O 1
ATOM 853 N N . PRO A 1 108 ? 0.717 -0.968 -8.842 1.00 93.94 108 PRO A N 1
ATOM 854 C CA . PRO A 1 108 ? 0.842 -0.896 -10.290 1.00 93.94 108 PRO A CA 1
ATOM 855 C C . PRO A 1 108 ? 2.310 -0.882 -10.724 1.00 93.94 108 PRO A C 1
ATOM 857 O O . PRO A 1 108 ? 3.139 -0.161 -10.162 1.00 93.94 108 PRO A O 1
ATOM 860 N N . VAL A 1 109 ? 2.617 -1.672 -11.752 1.00 93.12 109 VAL A N 1
ATOM 861 C CA . VAL A 1 109 ? 3.915 -1.652 -12.429 1.00 93.12 109 VAL A CA 1
ATOM 862 C C . VAL A 1 109 ? 3.843 -0.618 -13.553 1.00 93.12 109 VAL A C 1
ATOM 864 O O . VAL A 1 109 ? 2.957 -0.736 -14.401 1.00 93.12 109 VAL A O 1
ATOM 867 N N . PRO A 1 110 ? 4.733 0.388 -13.586 1.00 90.88 110 PRO A N 1
ATOM 868 C CA . PRO A 1 110 ? 4.817 1.298 -14.720 1.00 90.88 110 PRO A CA 1
ATOM 869 C C . PRO A 1 110 ? 5.151 0.522 -15.997 1.00 90.88 110 PRO A C 1
ATOM 871 O O . PRO A 1 110 ? 6.124 -0.231 -16.028 1.00 90.88 110 PRO A O 1
ATOM 874 N N . VAL A 1 111 ? 4.342 0.712 -17.035 1.00 78.00 111 VAL A N 1
ATOM 875 C CA . VAL A 1 111 ? 4.671 0.341 -18.414 1.00 78.00 111 VAL A CA 1
ATOM 876 C C . VAL A 1 111 ? 5.219 1.595 -19.076 1.00 78.00 111 VAL A C 1
ATOM 878 O O . VAL A 1 111 ? 4.454 2.493 -19.411 1.00 78.00 111 VAL A O 1
ATOM 881 N N . GLU A 1 112 ? 6.538 1.688 -19.187 1.00 61.16 112 GLU A N 1
ATOM 882 C CA . GLU A 1 112 ? 7.178 2.702 -20.024 1.00 61.16 112 GLU A CA 1
ATOM 883 C C . GLU A 1 112 ? 7.639 2.038 -21.319 1.00 61.16 112 GLU A C 1
ATOM 885 O O . GLU A 1 112 ? 8.215 0.947 -21.286 1.00 61.16 112 GLU A O 1
ATOM 890 N N . TYR A 1 113 ? 7.294 2.687 -22.431 1.00 46.28 113 TYR A N 1
ATOM 891 C CA . TYR A 1 113 ? 7.653 2.341 -23.803 1.00 46.28 113 TYR A CA 1
ATOM 892 C C . TYR A 1 113 ? 8.778 3.261 -24.264 1.00 46.28 113 TYR A C 1
ATOM 894 O O . TYR A 1 113 ? 8.692 4.467 -23.932 1.00 46.28 113 TYR A O 1
#

Radius of gyration: 21.52 Å; Cα contacts (8 Å, |Δi|>4): 59; chains: 1; bounding box: 64×41×50 Å

Solvent-accessible surface area (backbone atoms only — not comparable to full-atom values): 7088 Å² total; per-residue (Å²): 133,86,83,90,84,88,81,87,81,82,78,86,82,87,80,92,77,92,71,98,62,80,80,74,73,74,71,75,76,92,53,30,45,48,64,19,45,52,50,35,51,55,35,59,74,75,46,53,72,76,80,32,41,63,34,48,50,43,35,49,52,38,51,56,51,50,52,50,50,52,54,48,49,54,50,46,59,49,51,73,72,48,98,61,53,74,71,54,46,54,53,47,54,51,50,50,51,52,48,52,58,54,54,70,40,71,45,78,64,74,84,83,132

pLDDT: mean 80.96, std 21.44, range [36.44, 97.62]

Sequence (113 aa):
MSGTLNTTGIYNSNSSVNDGSTPKRRAPEVTMCDEVRKASLRCGESFSKHDCKLIFDAATKCRTLKTKLDEEEVTIKKYLRENVTDQQKVTLETRLNEIRQQKSKQYPVPVEY

Foldseek 3Di:
DDDDDDDDPDPDDDDDDDDPDDPPPPDPPDWLLVVLVVVLVVCVVPHPCVVCVVSVVLSVVSVVVLVVLVVLLVVLVVVCVDPDDPVSNVVSVVVNVVSVVSGVHHRDGDDDD